Protein AF-A0A939FJ08-F1 (afdb_monomer_lite)

Foldseek 3Di:
DDDPDPVLQVVQQVVLQVVQVVVCVVCVVVVHRWHKDWDRDDPSHTDIDTPDPDDPVRVVVVVVVVVVVVVVVVVVPDPPLLVVLVVQLVVCVVVVNPVSNVVSVVVNVVCCVPPVD

Organism: NCBI:txid2816232

pLDDT: mean 83.0, std 11.61, range [49.53, 94.06]

Radius of gyration: 22.29 Å; chains: 1; bounding box: 40×51×47 Å

Sequence (117 aa):
MPNPQPADADVIRQTAARVAVELHDALRAHGHSVQVVPEPPSYGQPYVTFLSPLREDEARLITAALAAYSGARESGQPCGECRSIKQEWATAQRGGDREGAAALAWSMGLHQRRAHT

Structure (mmCIF, N/CA/C/O backbone):
data_AF-A0A939FJ08-F1
#
_entry.id   AF-A0A939FJ08-F1
#
loop_
_atom_site.group_PDB
_atom_site.id
_atom_site.type_symbol
_atom_site.label_atom_id
_atom_site.label_alt_id
_atom_site.label_comp_id
_atom_site.label_asym_id
_atom_site.label_entity_id
_atom_site.label_seq_id
_atom_site.pdbx_PDB_ins_code
_atom_site.Cartn_x
_atom_site.Cartn_y
_atom_site.Cartn_z
_atom_site.occupancy
_atom_site.B_iso_or_equiv
_atom_site.auth_seq_id
_atom_site.auth_comp_id
_atom_site.auth_asym_id
_atom_site.auth_atom_id
_atom_site.pdbx_PDB_model_num
ATOM 1 N N . MET A 1 1 ? 20.733 21.977 -3.239 1.00 51.78 1 MET A N 1
ATOM 2 C CA . MET A 1 1 ? 19.920 20.752 -3.420 1.00 51.78 1 MET A CA 1
ATOM 3 C C . MET A 1 1 ? 18.700 21.144 -4.237 1.00 51.78 1 MET A C 1
ATOM 5 O O . MET A 1 1 ? 18.146 22.192 -3.919 1.00 51.78 1 MET A O 1
ATOM 9 N N . PRO A 1 2 ? 18.3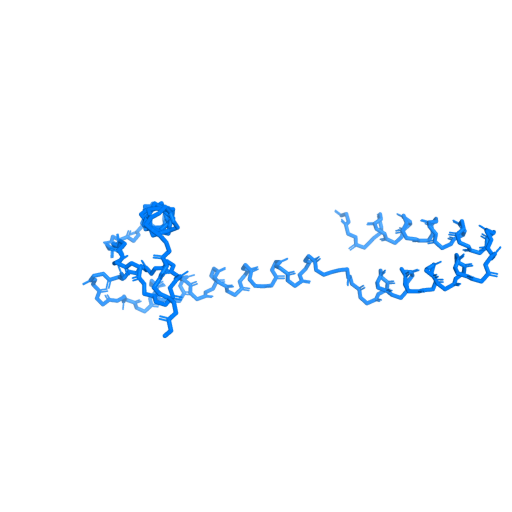50 20.435 -5.323 1.00 50.78 2 PRO A N 1
ATOM 10 C CA . PRO A 1 2 ? 17.346 20.930 -6.256 1.00 50.78 2 PRO A CA 1
ATOM 11 C C . PRO A 1 2 ? 15.963 20.897 -5.600 1.00 50.78 2 PRO A C 1
ATOM 13 O O . PRO A 1 2 ? 15.511 19.863 -5.119 1.00 50.78 2 PRO A O 1
ATOM 16 N N . ASN A 1 3 ? 15.332 22.067 -5.544 1.00 57.16 3 ASN A N 1
ATOM 17 C CA . ASN A 1 3 ? 13.932 2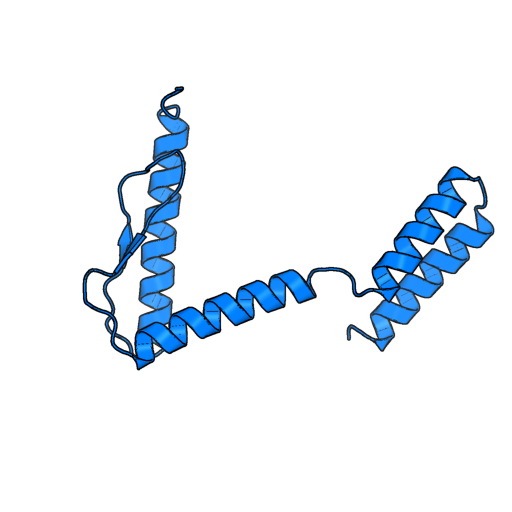2.238 -5.180 1.00 57.16 3 ASN A CA 1
ATOM 18 C C . ASN A 1 3 ? 13.086 21.478 -6.226 1.00 57.16 3 ASN A C 1
ATOM 20 O O . ASN A 1 3 ? 13.403 21.613 -7.414 1.00 57.16 3 ASN A O 1
ATOM 24 N N . PRO A 1 4 ? 12.073 20.672 -5.851 1.00 59.66 4 PRO A N 1
ATOM 25 C CA . PRO A 1 4 ? 11.232 19.988 -6.833 1.00 59.66 4 PRO A CA 1
ATOM 26 C C . PRO A 1 4 ? 10.632 21.004 -7.811 1.00 59.66 4 PRO A C 1
ATOM 28 O O . PRO A 1 4 ? 10.243 22.106 -7.409 1.00 59.66 4 PRO A O 1
ATOM 31 N N . GLN A 1 5 ? 10.587 20.659 -9.101 1.00 63.56 5 GLN A N 1
ATOM 32 C CA . GLN A 1 5 ? 9.978 21.533 -10.099 1.00 63.56 5 GLN A CA 1
ATOM 33 C C . GLN A 1 5 ? 8.493 21.747 -9.749 1.00 63.56 5 GLN A C 1
ATOM 35 O O . GLN A 1 5 ? 7.854 20.849 -9.199 1.00 63.56 5 GLN A O 1
ATOM 40 N N . PRO A 1 6 ? 7.912 22.925 -10.038 1.00 63.25 6 PRO A N 1
ATOM 41 C CA . PRO A 1 6 ? 6.554 23.264 -9.604 1.00 63.25 6 PRO A CA 1
ATOM 42 C C . PRO A 1 6 ? 5.487 22.253 -10.060 1.00 63.25 6 PRO A C 1
ATOM 44 O O . PRO A 1 6 ? 4.575 21.963 -9.290 1.00 63.25 6 PRO A O 1
ATOM 47 N N . ALA A 1 7 ? 5.653 21.649 -11.243 1.00 65.44 7 ALA A N 1
ATOM 48 C CA . ALA A 1 7 ? 4.782 20.581 -11.738 1.00 65.44 7 ALA A CA 1
ATOM 49 C C . ALA A 1 7 ? 4.871 19.293 -10.892 1.00 65.44 7 ALA A C 1
ATOM 51 O O . ALA A 1 7 ? 3.847 18.682 -10.593 1.00 65.44 7 ALA A O 1
ATOM 52 N N . ASP A 1 8 ? 6.067 18.917 -10.434 1.00 76.06 8 ASP A N 1
ATOM 53 C CA . ASP A 1 8 ? 6.257 17.762 -9.547 1.00 76.06 8 ASP A CA 1
ATOM 54 C C . ASP A 1 8 ? 5.643 18.029 -8.172 1.00 76.06 8 ASP A C 1
ATOM 56 O O . ASP A 1 8 ? 5.007 17.158 -7.582 1.00 76.06 8 ASP A O 1
ATOM 60 N N . ALA A 1 9 ? 5.774 19.260 -7.671 1.00 78.94 9 ALA A N 1
ATOM 61 C CA . ALA A 1 9 ? 5.182 19.657 -6.400 1.00 78.94 9 ALA A CA 1
ATOM 62 C C . ALA A 1 9 ? 3.644 19.582 -6.425 1.00 78.94 9 ALA A C 1
ATOM 64 O O . ALA A 1 9 ? 3.046 19.185 -5.425 1.00 78.94 9 ALA A O 1
ATOM 65 N N . ASP A 1 10 ? 3.002 19.916 -7.550 1.00 85.25 10 ASP A N 1
ATOM 66 C CA . ASP A 1 10 ? 1.552 19.757 -7.725 1.00 85.25 10 ASP A CA 1
ATOM 67 C C . ASP A 1 10 ? 1.121 18.291 -7.743 1.00 85.25 10 ASP A C 1
ATOM 69 O O . ASP A 1 10 ? 0.164 17.924 -7.058 1.00 85.25 10 ASP A O 1
ATOM 73 N N . VAL A 1 11 ? 1.851 17.432 -8.457 1.00 87.75 11 VAL A N 1
ATOM 74 C CA . VAL A 1 11 ? 1.577 15.986 -8.481 1.00 87.75 11 VAL A CA 1
ATOM 75 C C . VAL A 1 11 ? 1.749 15.372 -7.090 1.00 87.75 11 VAL A C 1
ATOM 77 O O . VAL A 1 11 ? 0.914 14.575 -6.650 1.00 87.75 11 VAL A O 1
ATOM 80 N N . ILE A 1 12 ? 2.791 15.769 -6.356 1.00 84.69 12 ILE A N 1
ATOM 81 C CA . ILE A 1 12 ? 3.031 15.293 -4.989 1.00 84.69 12 ILE A CA 1
ATOM 82 C C . ILE A 1 12 ? 1.915 15.768 -4.048 1.00 84.69 12 ILE A C 1
ATOM 84 O O . ILE A 1 12 ? 1.405 14.967 -3.263 1.00 84.69 12 ILE A O 1
ATOM 88 N N . ARG A 1 13 ? 1.464 17.027 -4.165 1.00 87.81 13 ARG A N 1
ATOM 89 C CA . ARG A 1 13 ? 0.311 17.551 -3.405 1.00 87.81 13 ARG A CA 1
ATOM 90 C C . ARG A 1 13 ? -0.967 16.764 -3.682 1.00 87.81 13 ARG A C 1
ATOM 92 O O . ARG A 1 13 ? -1.656 16.372 -2.744 1.00 87.81 13 ARG A O 1
ATOM 99 N N . GLN A 1 14 ? -1.276 16.513 -4.954 1.00 89.56 14 GLN A N 1
ATOM 100 C CA . GLN A 1 14 ? -2.454 15.733 -5.344 1.00 89.56 14 GLN A CA 1
ATOM 101 C C . GLN A 1 14 ? -2.377 14.299 -4.818 1.00 89.56 14 GLN A C 1
ATOM 103 O O . GLN A 1 14 ? -3.373 13.759 -4.341 1.00 89.56 14 GLN A O 1
ATOM 108 N N . THR A 1 15 ? -1.184 13.703 -4.849 1.00 89.44 15 THR A N 1
ATOM 109 C CA . THR A 1 15 ? -0.947 12.366 -4.299 1.00 89.44 15 THR A CA 1
ATOM 110 C C . THR A 1 15 ? -1.209 12.339 -2.796 1.00 89.44 15 THR A C 1
ATOM 112 O O . THR A 1 15 ? -1.959 11.480 -2.339 1.00 89.44 15 THR A O 1
ATOM 115 N N . ALA A 1 16 ? -0.665 13.295 -2.035 1.00 88.44 16 ALA A N 1
ATOM 116 C CA . ALA A 1 16 ? -0.915 13.404 -0.599 1.00 88.44 16 ALA A CA 1
ATOM 117 C C . ALA A 1 16 ? -2.410 13.589 -0.289 1.00 88.44 16 ALA A C 1
ATOM 119 O O . ALA A 1 16 ? -2.948 12.902 0.576 1.00 88.44 16 ALA A O 1
ATOM 120 N N . ALA A 1 17 ? -3.099 14.470 -1.027 1.00 91.31 17 ALA A N 1
ATOM 121 C CA . ALA A 1 17 ? -4.530 14.721 -0.847 1.00 91.31 17 ALA A CA 1
ATOM 122 C C . ALA A 1 17 ? -5.373 13.466 -1.097 1.00 91.31 17 ALA A C 1
ATOM 124 O O . ALA A 1 17 ? -6.244 13.139 -0.293 1.00 91.31 17 ALA A O 1
ATOM 125 N N . ARG A 1 18 ? -5.077 12.731 -2.174 1.00 92.31 18 ARG A N 1
ATOM 126 C CA . ARG A 1 18 ? -5.757 11.470 -2.477 1.00 92.31 18 ARG A CA 1
ATOM 127 C C . ARG A 1 18 ? -5.530 10.434 -1.377 1.00 92.31 18 ARG A C 1
ATOM 129 O O . ARG A 1 18 ? -6.498 9.864 -0.890 1.00 92.31 18 ARG A O 1
ATOM 136 N N . VAL A 1 19 ? -4.279 10.234 -0.957 1.00 91.19 19 VAL A N 1
ATOM 137 C CA . VAL A 1 19 ? -3.938 9.267 0.101 1.00 91.19 19 VAL A CA 1
ATOM 138 C C . VAL A 1 19 ? -4.638 9.616 1.415 1.00 91.19 19 VAL A C 1
ATOM 140 O O . VAL A 1 19 ? -5.137 8.722 2.091 1.00 91.19 19 VAL A O 1
ATOM 143 N N . ALA A 1 20 ? -4.721 10.901 1.770 1.00 91.50 20 ALA A N 1
ATOM 144 C CA . ALA A 1 20 ? -5.420 11.330 2.978 1.00 91.50 20 ALA A CA 1
ATOM 145 C C . ALA A 1 20 ? -6.915 10.969 2.944 1.00 91.50 20 ALA A C 1
ATOM 147 O O . ALA A 1 20 ? -7.434 10.446 3.929 1.00 91.50 20 ALA A O 1
ATOM 148 N N . VAL A 1 21 ? -7.587 11.195 1.808 1.00 91.69 21 VAL A N 1
ATOM 149 C CA . VAL A 1 21 ? -9.002 10.833 1.620 1.00 91.69 21 VAL A CA 1
ATOM 150 C C . VAL A 1 21 ? -9.193 9.319 1.678 1.00 91.69 21 VAL A C 1
ATOM 152 O O . VAL A 1 21 ? -10.006 8.840 2.462 1.00 91.69 21 VAL A O 1
ATOM 155 N N . GLU A 1 22 ? -8.405 8.560 0.914 1.00 91.00 22 GLU A N 1
ATOM 156 C CA . GLU A 1 22 ? -8.503 7.095 0.873 1.00 91.00 22 GLU A CA 1
ATOM 157 C C . GLU A 1 22 ? -8.285 6.471 2.258 1.00 91.00 22 GLU A C 1
ATOM 159 O O . GLU A 1 22 ? -9.019 5.570 2.666 1.00 91.00 22 GLU A O 1
ATOM 164 N N . LEU A 1 23 ? -7.300 6.970 3.011 1.00 90.12 23 LEU A N 1
ATOM 165 C CA . LEU A 1 23 ? -7.004 6.473 4.349 1.00 90.12 23 LEU A CA 1
ATOM 166 C C . LEU A 1 23 ? -8.098 6.846 5.356 1.00 90.12 23 LEU A C 1
ATOM 168 O O . LEU A 1 23 ? -8.462 6.019 6.192 1.00 90.12 23 LEU A O 1
ATOM 172 N N . HIS A 1 24 ? -8.644 8.062 5.264 1.00 90.25 24 HIS A N 1
ATOM 173 C CA . HIS A 1 24 ? -9.787 8.476 6.076 1.00 90.25 24 HIS A CA 1
ATOM 174 C C . HIS A 1 24 ? -11.011 7.587 5.816 1.00 90.25 24 HIS A C 1
ATOM 176 O O . HIS A 1 24 ? -11.612 7.081 6.766 1.00 90.25 24 HIS A O 1
ATOM 182 N N . ASP A 1 25 ? -11.346 7.346 4.548 1.00 89.81 25 ASP A N 1
ATOM 183 C CA . ASP A 1 25 ? -12.496 6.528 4.157 1.00 89.81 25 ASP A CA 1
ATOM 184 C C . ASP A 1 25 ? -12.330 5.066 4.588 1.00 89.81 25 ASP A C 1
ATOM 186 O O . ASP A 1 25 ? -13.275 4.464 5.104 1.00 89.81 25 ASP A O 1
ATOM 190 N N . ALA A 1 26 ? -11.123 4.505 4.456 1.00 87.81 26 ALA A N 1
ATOM 191 C CA . ALA A 1 26 ? -10.820 3.157 4.926 1.00 87.81 26 ALA A CA 1
ATOM 192 C C . ALA A 1 26 ? -11.002 3.035 6.446 1.00 87.81 26 ALA A C 1
ATOM 194 O O . ALA A 1 26 ? -11.696 2.136 6.923 1.00 87.81 26 ALA A O 1
ATOM 195 N N . LEU A 1 27 ? -10.443 3.968 7.222 1.00 88.94 27 LEU A N 1
ATOM 196 C CA . LEU A 1 27 ? -10.593 3.979 8.681 1.00 88.94 27 LEU A CA 1
ATOM 197 C C . LEU A 1 27 ? -12.061 4.133 9.094 1.00 88.94 27 LEU A C 1
ATOM 199 O O . LEU A 1 27 ? -12.531 3.420 9.985 1.00 88.94 27 LEU A O 1
ATOM 203 N N . ARG A 1 28 ? -12.814 4.983 8.389 1.00 89.81 28 ARG A N 1
ATOM 204 C CA . ARG A 1 28 ? -14.253 5.162 8.597 1.00 89.81 28 ARG A CA 1
ATOM 205 C C . ARG A 1 28 ? -15.052 3.896 8.302 1.00 89.81 28 ARG A C 1
ATOM 207 O O . ARG A 1 28 ? -15.965 3.578 9.064 1.00 89.81 28 ARG A O 1
ATOM 214 N N . ALA A 1 29 ? -14.716 3.162 7.243 1.00 88.31 29 ALA A N 1
ATOM 215 C CA . ALA A 1 29 ? -15.351 1.882 6.920 1.00 88.31 29 ALA A CA 1
ATOM 216 C C . ALA A 1 29 ? -15.139 0.829 8.024 1.00 88.31 29 ALA A C 1
ATOM 218 O O . ALA A 1 29 ? -15.991 -0.034 8.226 1.00 88.31 29 ALA A O 1
ATOM 219 N N . HIS A 1 30 ? -14.047 0.949 8.784 1.00 84.75 30 HIS A N 1
ATOM 220 C CA . HIS A 1 30 ? -13.758 0.138 9.967 1.00 84.75 30 HIS A CA 1
ATOM 221 C C . HIS A 1 30 ? -14.307 0.728 11.282 1.00 84.75 30 HIS A C 1
ATOM 223 O O . HIS A 1 30 ? -14.035 0.194 12.352 1.00 84.75 30 HIS A O 1
ATOM 229 N N . GLY A 1 31 ? -15.118 1.791 11.220 1.00 89.00 31 GLY A N 1
ATOM 230 C CA . GLY A 1 31 ? -15.777 2.391 12.385 1.00 89.00 31 GLY A CA 1
ATOM 231 C C . GLY A 1 31 ? -14.935 3.416 13.148 1.00 89.00 31 GLY A C 1
ATOM 232 O O . GLY A 1 31 ? -15.354 3.867 14.214 1.00 89.00 31 GLY A O 1
ATOM 233 N N . HIS A 1 32 ? -13.781 3.818 12.613 1.00 88.12 32 HIS A N 1
ATOM 234 C CA . HIS A 1 32 ? -12.895 4.791 13.245 1.00 88.12 32 HIS A CA 1
ATOM 235 C C . HIS A 1 32 ? -13.130 6.204 12.700 1.00 88.12 32 HIS A C 1
ATOM 237 O O . HIS A 1 32 ? -13.312 6.412 11.503 1.00 88.12 32 HIS A O 1
ATOM 243 N N . SER A 1 33 ? -13.096 7.210 13.576 1.00 87.00 33 SER A N 1
ATOM 244 C CA . SER A 1 33 ? -13.328 8.619 13.218 1.00 87.00 33 SER A CA 1
ATOM 245 C C . SER A 1 33 ? -12.028 9.423 13.113 1.00 87.00 33 SER A C 1
ATOM 247 O O . SER A 1 33 ? -11.982 10.596 13.489 1.00 87.00 33 SER A O 1
ATOM 249 N N . VAL A 1 34 ? -10.953 8.785 12.652 1.00 87.69 34 VAL A N 1
ATOM 250 C CA . VAL A 1 34 ? -9.619 9.387 12.572 1.00 87.69 34 VAL A CA 1
ATOM 251 C C . VAL A 1 34 ? -9.575 10.420 11.447 1.00 87.69 34 VAL A C 1
ATOM 253 O O . VAL A 1 34 ? -9.897 10.123 10.296 1.00 87.69 34 VAL A O 1
ATOM 256 N N . GLN A 1 35 ? -9.146 11.641 11.763 1.00 90.00 35 GLN A N 1
ATOM 257 C CA . GLN A 1 35 ? -8.908 12.675 10.758 1.00 90.00 35 GLN A CA 1
ATOM 258 C C . GLN A 1 35 ? -7.509 12.531 10.166 1.00 90.00 35 GLN A C 1
ATOM 260 O O . GLN A 1 35 ? -6.519 12.573 10.899 1.00 90.00 35 GLN A O 1
ATOM 265 N N . VAL A 1 36 ? -7.445 12.404 8.841 1.00 92.12 36 VAL A N 1
ATOM 266 C CA . VAL A 1 36 ? -6.204 12.346 8.067 1.00 92.12 36 VAL A CA 1
ATOM 267 C C . VAL A 1 36 ? -6.156 13.566 7.161 1.00 92.12 36 VAL A C 1
ATOM 269 O O . VAL A 1 36 ? -7.114 13.827 6.432 1.00 92.12 36 VAL A O 1
ATOM 272 N N . VAL A 1 37 ? -5.058 14.316 7.198 1.00 93.88 37 VAL A N 1
ATOM 273 C CA . VAL A 1 37 ? -4.861 15.488 6.339 1.00 93.88 37 VAL A CA 1
ATOM 274 C C . VAL A 1 37 ? -3.590 15.360 5.510 1.00 93.88 37 VAL A C 1
ATOM 276 O O . VAL A 1 37 ? -2.600 14.810 5.997 1.00 93.88 37 VAL A O 1
ATOM 279 N N . PRO A 1 38 ? -3.591 15.860 4.266 1.00 93.44 38 PRO A N 1
ATOM 280 C CA . PRO A 1 38 ? -2.371 1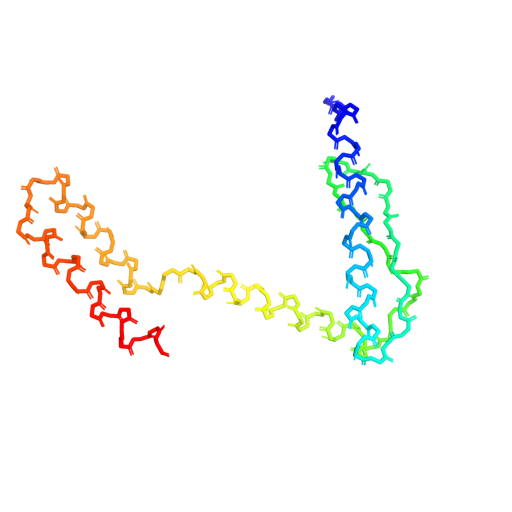5.961 3.487 1.00 93.44 38 PRO A CA 1
ATOM 281 C C . PRO A 1 38 ? -1.471 17.059 4.047 1.00 93.44 38 PRO A C 1
ATOM 283 O O . PRO A 1 38 ? -1.940 18.133 4.424 1.00 93.44 38 PRO A O 1
ATOM 286 N N . GLU A 1 39 ? -0.169 16.808 4.039 1.00 91.00 39 GLU A N 1
ATOM 287 C CA . GLU A 1 39 ? 0.833 17.812 4.372 1.00 91.00 39 GLU A CA 1
ATOM 288 C C . GLU A 1 39 ? 1.480 18.405 3.113 1.00 91.00 39 GLU A C 1
ATOM 290 O O . GLU A 1 39 ? 1.454 17.792 2.036 1.00 91.00 39 GLU A O 1
ATOM 295 N N . PRO A 1 40 ? 2.083 19.605 3.221 1.00 86.50 40 PRO A N 1
ATOM 296 C CA . PRO A 1 40 ? 2.923 20.139 2.163 1.00 86.50 40 PRO A CA 1
ATOM 297 C C . PRO A 1 40 ? 4.017 19.135 1.760 1.00 86.50 40 PRO A C 1
ATOM 299 O O . PRO A 1 40 ? 4.589 18.477 2.631 1.00 86.50 40 PRO A O 1
ATOM 302 N N . PRO A 1 41 ? 4.357 19.034 0.460 1.00 84.31 41 PRO A N 1
ATOM 303 C CA . PRO A 1 41 ? 5.452 18.191 0.007 1.00 84.31 41 PRO A CA 1
ATOM 304 C C . PRO A 1 41 ? 6.732 18.525 0.767 1.00 84.31 41 PRO A C 1
ATOM 306 O O . PRO A 1 41 ? 7.159 19.680 0.798 1.00 84.31 41 PRO A O 1
ATOM 309 N N . SER A 1 42 ? 7.369 17.505 1.323 1.00 81.56 42 SER A N 1
ATOM 310 C CA . SER A 1 42 ? 8.677 17.624 1.958 1.00 81.56 42 SER A CA 1
ATOM 311 C C . SER A 1 42 ? 9.628 16.662 1.258 1.00 81.56 42 SER A C 1
ATOM 313 O O . SER A 1 42 ? 9.216 15.594 0.826 1.00 81.56 42 SER A O 1
ATOM 315 N N . TYR A 1 43 ? 10.879 17.053 1.020 1.00 81.88 43 TYR A N 1
ATOM 316 C CA . TYR A 1 43 ? 11.883 16.190 0.368 1.00 81.88 43 TYR A CA 1
ATOM 317 C C . TYR A 1 43 ? 11.427 15.470 -0.929 1.00 81.88 43 TYR A C 1
ATOM 319 O O . TYR A 1 43 ? 11.901 14.379 -1.235 1.00 81.88 43 TYR A O 1
ATOM 327 N N . GLY A 1 44 ? 10.504 16.064 -1.699 1.00 81.12 44 GLY A N 1
ATOM 328 C CA . GLY A 1 44 ? 9.964 15.457 -2.924 1.00 81.12 44 GLY A CA 1
ATOM 329 C C . GLY A 1 44 ? 9.033 14.255 -2.697 1.00 81.12 44 GLY A C 1
ATOM 330 O O . GLY A 1 44 ? 8.837 13.463 -3.613 1.00 81.12 44 GLY A O 1
ATOM 331 N N . GLN A 1 45 ? 8.477 14.098 -1.496 1.00 81.31 45 GLN A N 1
ATOM 332 C CA . GLN A 1 45 ? 7.611 12.984 -1.111 1.00 81.31 45 GLN A CA 1
ATOM 333 C C . GLN A 1 45 ? 6.250 13.493 -0.598 1.00 81.31 45 GLN A C 1
ATOM 335 O O . GLN A 1 45 ? 6.172 14.605 -0.059 1.00 81.31 45 GLN A O 1
ATOM 340 N N . PRO A 1 46 ? 5.170 12.706 -0.769 1.00 87.38 46 PRO A N 1
ATOM 341 C CA . PRO A 1 46 ? 3.874 13.002 -0.175 1.00 87.38 46 PRO A CA 1
ATOM 342 C C . PRO A 1 46 ? 3.867 12.621 1.310 1.00 87.38 46 PRO A C 1
ATOM 344 O O . PRO A 1 46 ? 4.332 11.545 1.684 1.00 87.38 46 PRO A O 1
ATOM 347 N N . TYR A 1 47 ? 3.286 13.481 2.140 1.00 88.88 47 TYR A N 1
ATOM 348 C CA . TYR A 1 47 ? 3.101 13.239 3.568 1.00 88.88 47 TYR A CA 1
ATOM 349 C C . TYR A 1 47 ? 1.631 13.403 3.939 1.00 88.88 47 TYR A C 1
ATOM 351 O O . TYR A 1 47 ? 0.910 14.209 3.345 1.00 88.88 47 TYR A O 1
ATOM 359 N N . VAL A 1 48 ? 1.191 12.622 4.921 1.00 92.06 48 VAL A N 1
ATOM 360 C CA . VAL A 1 48 ? -0.134 12.724 5.530 1.00 92.06 48 VAL A CA 1
ATOM 361 C C . VAL A 1 48 ? 0.012 12.650 7.043 1.00 92.06 48 VAL A C 1
ATOM 363 O O . VAL A 1 48 ? 0.883 11.935 7.542 1.00 92.06 48 VAL A O 1
ATOM 366 N N . THR A 1 49 ? -0.859 13.354 7.758 1.00 92.69 49 THR A N 1
ATOM 367 C CA . THR A 1 49 ? -0.846 13.417 9.221 1.00 92.69 49 THR A CA 1
ATOM 368 C C . THR A 1 49 ? -2.197 13.049 9.799 1.00 92.69 49 THR A C 1
ATOM 370 O O . THR A 1 49 ? -3.245 13.473 9.310 1.00 92.69 49 THR A O 1
ATOM 373 N N . PHE A 1 50 ? -2.158 12.271 10.877 1.00 92.12 50 PHE A N 1
ATOM 374 C CA . PHE A 1 50 ? -3.310 11.983 11.718 1.00 92.12 50 PHE A CA 1
ATOM 375 C C . PHE A 1 50 ? -3.465 13.114 12.743 1.00 92.12 50 PHE A C 1
ATOM 377 O O . PHE A 1 50 ? -2.596 13.303 13.591 1.00 92.12 50 PHE A O 1
ATOM 384 N N . LEU A 1 51 ? -4.546 13.896 12.660 1.00 85.94 51 LEU A N 1
ATOM 385 C CA . LEU A 1 51 ? -4.717 15.105 13.488 1.00 85.94 51 LEU A CA 1
ATOM 386 C C . LEU A 1 51 ? -5.059 14.817 14.953 1.00 85.94 51 LEU A C 1
ATOM 388 O O . LEU A 1 51 ? -4.929 15.693 15.805 1.00 85.94 51 LEU A O 1
ATOM 392 N N . SER A 1 52 ? -5.541 13.614 15.251 1.00 82.44 52 SER A N 1
ATOM 393 C CA . SER A 1 52 ? -5.845 13.178 16.613 1.00 82.44 52 SER A CA 1
ATOM 394 C C . SER A 1 52 ? -4.875 12.080 17.036 1.00 82.44 52 SER A C 1
ATOM 396 O O . SER A 1 52 ? -4.492 11.270 16.187 1.00 82.44 52 SER A O 1
ATOM 398 N N . PRO A 1 53 ? -4.500 12.014 18.328 1.00 81.94 53 PRO A N 1
ATOM 399 C CA . PRO A 1 53 ? -3.791 10.860 18.854 1.00 81.94 53 PRO A CA 1
ATOM 400 C C . PRO A 1 53 ? -4.572 9.595 18.508 1.00 81.94 53 PRO A C 1
ATOM 402 O O . PRO A 1 53 ? -5.761 9.499 18.820 1.00 81.94 53 PRO A O 1
ATOM 405 N N . LEU A 1 54 ? -3.904 8.654 17.846 1.00 86.44 54 LEU A N 1
ATOM 406 C CA . LEU A 1 54 ? -4.501 7.367 17.529 1.00 86.44 54 LEU A CA 1
ATOM 407 C C . LEU A 1 54 ? -4.756 6.608 18.827 1.00 86.44 54 LEU A C 1
ATOM 409 O O . LEU A 1 54 ? -3.889 6.535 19.705 1.00 86.44 54 LEU A O 1
ATOM 413 N N . ARG A 1 55 ? -5.937 6.011 18.931 1.00 91.06 55 ARG A N 1
AT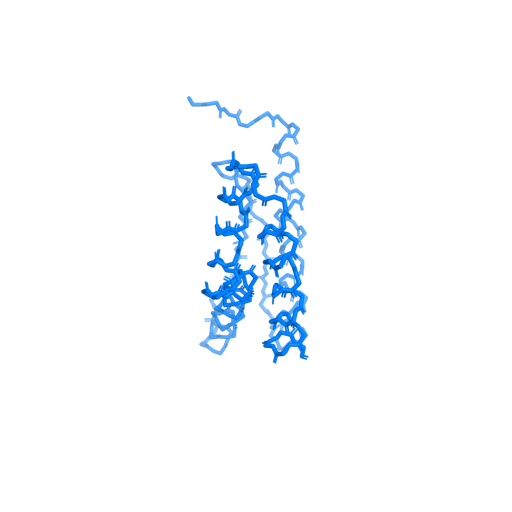OM 414 C CA . ARG A 1 55 ? -6.210 5.005 19.952 1.00 91.06 55 ARG A CA 1
ATOM 415 C C . ARG A 1 55 ? -5.416 3.738 19.645 1.00 91.06 55 ARG A C 1
ATOM 417 O O . ARG A 1 55 ? -4.941 3.523 18.529 1.00 91.06 55 ARG A O 1
ATOM 424 N N . GLU A 1 56 ? -5.251 2.889 20.652 1.00 88.31 56 GLU A N 1
ATOM 425 C CA . GLU A 1 56 ? -4.452 1.670 20.513 1.00 88.31 56 GLU A CA 1
ATOM 426 C C . GLU A 1 56 ? -5.000 0.731 19.424 1.00 88.31 56 GLU A C 1
ATOM 428 O O . GLU A 1 56 ? -4.233 0.178 18.636 1.00 88.31 56 GLU A O 1
ATOM 433 N N . ASP A 1 57 ? -6.319 0.574 19.352 1.00 88.00 57 ASP A N 1
ATOM 434 C CA . ASP A 1 57 ? -7.011 -0.222 18.339 1.00 88.00 57 ASP A CA 1
ATOM 435 C C . ASP A 1 57 ? -6.810 0.342 16.925 1.00 88.00 57 ASP A C 1
ATOM 437 O O . ASP A 1 57 ? -6.463 -0.407 16.010 1.00 88.00 57 ASP A O 1
ATOM 441 N N . GLU A 1 58 ? -6.921 1.663 16.763 1.00 89.50 58 GLU A N 1
ATOM 442 C CA . GLU A 1 58 ? -6.676 2.369 15.497 1.00 89.50 58 GLU A CA 1
ATOM 443 C C . GLU A 1 58 ? -5.229 2.174 15.015 1.00 89.50 58 GLU A C 1
ATOM 445 O O . GLU A 1 58 ? -4.982 1.812 13.861 1.00 89.50 58 GLU A O 1
ATOM 450 N N . ALA A 1 59 ? -4.255 2.353 15.913 1.00 89.88 59 ALA A N 1
ATOM 451 C CA . ALA A 1 59 ? -2.839 2.169 15.603 1.00 89.88 59 ALA A CA 1
ATOM 452 C C . ALA A 1 59 ? -2.507 0.711 15.241 1.00 89.88 59 ALA A C 1
ATOM 454 O O . ALA A 1 59 ? -1.748 0.457 14.297 1.00 89.88 59 ALA A O 1
ATOM 455 N N . ARG A 1 60 ? -3.092 -0.260 15.958 1.00 88.00 60 ARG A N 1
ATOM 456 C CA . ARG A 1 60 ? -2.936 -1.693 15.659 1.00 88.00 60 ARG A CA 1
ATOM 457 C C . ARG A 1 60 ? -3.522 -2.047 14.296 1.00 88.00 60 ARG A C 1
ATOM 459 O O . ARG A 1 60 ? -2.864 -2.767 13.548 1.00 88.00 60 ARG A O 1
ATOM 466 N N . LEU A 1 61 ? -4.700 -1.522 13.954 1.00 87.50 61 LEU A N 1
ATOM 467 C CA . LEU A 1 61 ? -5.329 -1.747 12.651 1.00 87.50 61 LEU A CA 1
ATOM 468 C C . LEU A 1 61 ? -4.438 -1.242 11.509 1.00 87.50 61 LEU A C 1
ATOM 470 O O . LEU A 1 61 ? -4.152 -1.993 10.578 1.00 87.50 61 LEU A O 1
ATOM 474 N N . ILE A 1 62 ? -3.952 -0.001 11.608 1.00 87.69 62 ILE A N 1
ATOM 475 C CA . ILE A 1 62 ? -3.066 0.598 10.597 1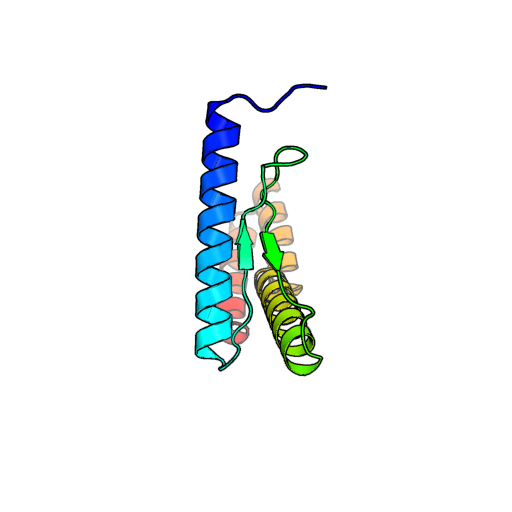.00 87.69 62 ILE A CA 1
ATOM 476 C C . ILE A 1 62 ? -1.780 -0.225 10.458 1.00 87.69 62 ILE A C 1
ATOM 478 O O . ILE A 1 62 ? -1.368 -0.559 9.347 1.00 87.69 62 ILE A O 1
ATOM 482 N N . THR A 1 63 ? -1.169 -0.610 11.581 1.00 86.69 63 THR A N 1
ATOM 483 C CA . THR A 1 63 ? 0.060 -1.418 11.584 1.00 86.69 63 THR A CA 1
ATOM 484 C C . THR A 1 63 ? -0.163 -2.781 10.927 1.00 86.69 63 THR A C 1
ATOM 486 O O . THR A 1 63 ? 0.641 -3.204 10.098 1.00 86.69 63 THR A O 1
ATOM 489 N N . ALA A 1 64 ? -1.269 -3.456 11.250 1.00 84.44 64 ALA A N 1
ATOM 490 C CA . ALA A 1 64 ? -1.622 -4.742 10.658 1.00 84.44 64 ALA A CA 1
ATOM 491 C C . ALA A 1 64 ? -1.892 -4.626 9.151 1.00 84.44 64 ALA A C 1
ATOM 493 O O . ALA A 1 64 ? -1.422 -5.465 8.385 1.00 84.44 64 ALA A O 1
ATOM 494 N N . ALA A 1 65 ? -2.583 -3.570 8.711 1.00 82.81 65 ALA A N 1
ATOM 495 C CA . ALA A 1 65 ? -2.835 -3.313 7.295 1.00 82.81 65 ALA A CA 1
ATOM 496 C C . ALA A 1 65 ? -1.529 -3.075 6.516 1.00 82.81 65 ALA A C 1
ATOM 498 O O . ALA A 1 65 ? -1.331 -3.651 5.446 1.00 82.81 65 ALA A O 1
ATOM 499 N N . LEU A 1 66 ? -0.599 -2.292 7.073 1.00 84.62 66 LEU A N 1
ATOM 500 C CA . LEU A 1 66 ? 0.720 -2.058 6.474 1.00 84.62 66 LEU A CA 1
ATOM 501 C C . LEU A 1 66 ? 1.581 -3.328 6.443 1.00 84.62 66 LEU A C 1
ATOM 503 O O . LEU A 1 66 ? 2.270 -3.579 5.451 1.00 84.62 66 LEU A O 1
ATOM 507 N N . ALA A 1 67 ? 1.526 -4.147 7.496 1.00 75.38 67 ALA A N 1
ATOM 508 C CA . ALA A 1 67 ? 2.205 -5.439 7.538 1.00 75.38 67 ALA A CA 1
ATOM 509 C C . ALA A 1 67 ? 1.627 -6.409 6.499 1.00 75.38 67 ALA A C 1
ATOM 511 O O . ALA A 1 67 ? 2.387 -7.040 5.770 1.00 75.38 67 ALA A O 1
ATOM 512 N N . ALA A 1 68 ? 0.300 -6.477 6.366 1.00 74.31 68 ALA A N 1
ATOM 513 C CA . ALA A 1 68 ? -0.369 -7.296 5.360 1.00 74.31 68 ALA A CA 1
ATOM 514 C C . ALA A 1 68 ? -0.056 -6.820 3.937 1.00 74.31 68 ALA A C 1
ATOM 516 O O . ALA A 1 68 ? 0.201 -7.642 3.066 1.00 74.31 68 ALA A O 1
ATOM 517 N N . TYR A 1 69 ? -0.002 -5.507 3.697 1.00 71.50 69 TYR A N 1
ATOM 518 C CA . TYR A 1 69 ? 0.412 -4.954 2.407 1.00 71.50 69 TYR A CA 1
ATOM 519 C C . TYR A 1 69 ? 1.884 -5.256 2.091 1.00 71.50 69 TYR A C 1
ATOM 521 O O . TYR A 1 69 ? 2.221 -5.614 0.962 1.00 71.50 69 TYR A O 1
ATOM 529 N N . SER A 1 70 ? 2.764 -5.161 3.089 1.00 67.94 70 SER A N 1
ATOM 530 C CA . SER A 1 70 ? 4.182 -5.512 2.938 1.00 67.94 70 SER A CA 1
ATOM 531 C C . SER A 1 70 ? 4.348 -7.007 2.664 1.00 67.94 70 SER A C 1
ATOM 533 O O . SER A 1 70 ? 5.025 -7.375 1.708 1.00 67.94 70 SER A O 1
ATOM 535 N N . GLY A 1 71 ? 3.632 -7.853 3.406 1.00 58.59 71 GLY A N 1
ATOM 536 C CA . GLY A 1 71 ? 3.554 -9.294 3.179 1.00 58.59 71 GLY A CA 1
ATOM 537 C C . GLY A 1 71 ? 2.933 -9.648 1.827 1.00 58.59 71 GLY A C 1
ATOM 538 O O . GLY A 1 71 ? 3.386 -10.581 1.177 1.00 58.59 71 GLY A O 1
ATOM 539 N N . ALA A 1 72 ? 1.966 -8.869 1.333 1.00 56.88 72 ALA A N 1
ATOM 540 C CA . ALA A 1 72 ? 1.407 -9.021 -0.007 1.00 56.88 72 ALA A CA 1
ATOM 541 C C . ALA A 1 72 ? 2.422 -8.622 -1.095 1.00 56.88 72 ALA A C 1
ATOM 543 O O . ALA A 1 72 ? 2.555 -9.321 -2.099 1.00 56.88 72 ALA A O 1
ATOM 544 N N . ARG A 1 73 ? 3.212 -7.559 -0.886 1.00 49.53 73 ARG A N 1
ATOM 545 C CA . ARG A 1 73 ? 4.358 -7.209 -1.751 1.00 49.53 73 ARG A CA 1
ATOM 546 C C . ARG A 1 73 ? 5.441 -8.284 -1.742 1.00 49.53 73 ARG A C 1
ATOM 548 O O . ARG A 1 73 ? 6.019 -8.559 -2.791 1.00 49.53 73 ARG A O 1
ATOM 555 N N . GLU A 1 74 ? 5.699 -8.894 -0.591 1.00 50.31 74 GLU A N 1
ATOM 556 C CA . GLU A 1 74 ? 6.601 -10.040 -0.461 1.00 50.31 74 GLU A CA 1
ATOM 557 C C . GLU A 1 74 ? 6.018 -11.297 -1.116 1.00 50.31 74 GLU A C 1
ATOM 559 O O . GLU A 1 74 ? 6.751 -12.015 -1.786 1.00 50.31 74 GLU A O 1
ATOM 564 N N . SER A 1 75 ? 4.702 -11.513 -1.050 1.00 52.62 75 SER A N 1
ATOM 565 C CA . SER A 1 75 ? 4.007 -12.574 -1.797 1.00 52.62 75 SER A CA 1
ATOM 566 C C . SER A 1 75 ? 3.969 -12.310 -3.309 1.00 52.62 75 SER A C 1
ATOM 568 O O . SER A 1 75 ? 3.851 -13.235 -4.106 1.00 52.62 75 SER A O 1
ATOM 570 N N . GLY A 1 76 ? 4.145 -11.047 -3.714 1.00 51.44 76 GLY A N 1
ATOM 571 C CA . GLY A 1 76 ? 4.422 -10.634 -5.087 1.00 51.44 76 GLY A CA 1
ATOM 572 C C . GLY A 1 76 ? 5.868 -10.894 -5.524 1.00 51.44 76 GLY A C 1
ATOM 573 O O . GLY A 1 76 ? 6.174 -10.762 -6.714 1.00 51.44 76 GLY A O 1
ATOM 574 N N . GLN A 1 77 ? 6.772 -11.290 -4.613 1.00 59.06 77 GLN A N 1
ATOM 575 C CA . GLN A 1 77 ? 8.023 -11.909 -5.032 1.00 59.06 77 GLN A CA 1
ATOM 576 C C . GLN A 1 77 ? 7.738 -13.335 -5.502 1.00 59.06 77 GLN A C 1
ATOM 578 O O . GLN A 1 77 ? 7.071 -14.095 -4.800 1.00 59.06 77 GLN A O 1
ATOM 583 N N . PRO A 1 78 ? 8.295 -13.748 -6.655 1.00 65.25 78 PRO A N 1
ATOM 584 C CA . PRO A 1 78 ? 8.270 -15.153 -7.009 1.00 65.25 78 PRO A CA 1
ATOM 585 C C . PRO A 1 78 ? 8.880 -15.945 -5.848 1.00 65.25 78 PRO A C 1
ATOM 587 O O . PRO A 1 78 ? 9.963 -15.594 -5.363 1.00 65.25 78 PRO A O 1
ATOM 590 N N . CYS A 1 79 ? 8.187 -16.995 -5.398 1.00 82.19 79 CYS A N 1
ATOM 591 C CA . CYS A 1 79 ? 8.715 -17.899 -4.378 1.00 82.19 79 CYS A CA 1
ATOM 592 C C . CYS A 1 79 ? 10.121 -18.402 -4.772 1.00 82.19 79 CYS A C 1
ATOM 594 O O . CYS A 1 79 ? 10.542 -18.288 -5.929 1.00 82.19 79 CYS A O 1
ATOM 596 N N . GLY A 1 80 ? 10.872 -18.954 -3.812 1.00 79.62 80 GLY A N 1
ATOM 597 C CA . GLY A 1 80 ? 12.249 -19.418 -4.045 1.00 79.62 80 GLY A CA 1
ATOM 598 C C . GLY A 1 80 ? 12.395 -20.299 -5.294 1.00 79.62 80 GLY A C 1
ATOM 599 O O . GLY A 1 80 ? 13.303 -20.089 -6.093 1.00 79.62 80 GLY A O 1
ATOM 600 N N . GLU A 1 81 ? 11.431 -21.188 -5.522 1.00 80.56 81 GLU A N 1
ATOM 601 C CA . GLU A 1 81 ? 11.410 -22.107 -6.662 1.00 80.56 81 GLU A CA 1
ATOM 602 C C . GLU A 1 81 ? 11.130 -21.391 -7.997 1.00 80.56 81 GLU A C 1
ATOM 604 O O . GLU A 1 81 ? 11.880 -21.559 -8.958 1.00 80.56 81 GLU A O 1
ATOM 609 N N . CYS A 1 82 ? 10.149 -20.477 -8.046 1.00 85.62 82 CYS A N 1
ATOM 610 C CA . CYS A 1 82 ? 9.931 -19.596 -9.202 1.00 85.62 82 CYS A CA 1
ATOM 611 C C . CYS A 1 82 ? 11.175 -18.751 -9.532 1.00 85.62 82 CYS A C 1
ATOM 6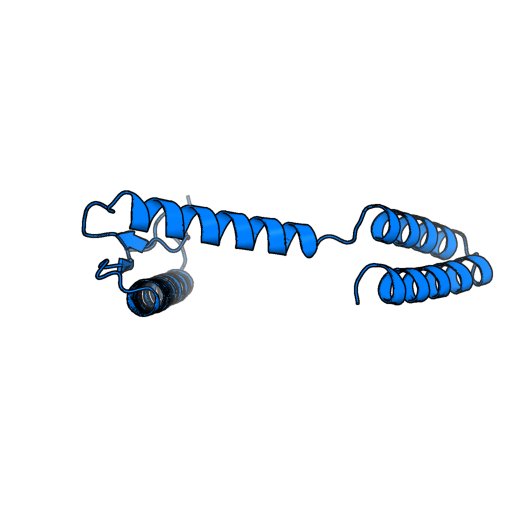13 O O . CYS A 1 82 ? 11.461 -18.483 -10.701 1.00 85.62 82 CYS A O 1
ATOM 615 N N . ARG A 1 83 ? 11.927 -18.298 -8.523 1.00 86.06 83 ARG A N 1
ATOM 616 C CA . ARG A 1 83 ? 13.183 -17.568 -8.756 1.00 86.06 83 ARG A CA 1
ATOM 617 C C . ARG A 1 83 ? 14.267 -18.465 -9.347 1.00 86.06 83 ARG A C 1
ATOM 619 O O . ARG A 1 83 ? 14.890 -18.037 -10.318 1.00 86.06 83 ARG A O 1
ATOM 626 N N . SER A 1 84 ? 14.442 -19.681 -8.827 1.00 89.62 84 SER A N 1
ATOM 627 C CA . SER A 1 84 ? 15.426 -20.648 -9.343 1.00 89.62 84 SER A CA 1
ATOM 628 C C . SER A 1 84 ? 15.155 -20.991 -10.807 1.00 89.62 84 SER A C 1
ATOM 630 O O . SER A 1 84 ? 16.016 -20.786 -11.660 1.00 89.62 84 SER A O 1
ATOM 632 N N . ILE A 1 85 ? 13.906 -21.351 -11.131 1.00 90.12 85 ILE A N 1
ATOM 633 C CA . ILE A 1 85 ? 13.503 -21.702 -12.500 1.00 90.12 85 ILE A CA 1
ATOM 634 C C . ILE A 1 85 ? 13.757 -20.530 -13.463 1.00 90.12 85 ILE A C 1
ATOM 636 O O . ILE A 1 85 ? 14.254 -20.737 -14.568 1.00 90.12 85 ILE A O 1
ATOM 640 N N . LYS A 1 86 ? 13.476 -19.278 -13.059 1.00 87.50 86 LYS A N 1
ATOM 641 C CA . LYS A 1 86 ? 13.780 -18.094 -13.891 1.00 87.50 86 LYS A CA 1
ATOM 642 C C . LYS A 1 86 ? 15.282 -17.885 -14.102 1.00 87.50 86 LYS A C 1
ATOM 644 O O . LYS A 1 86 ? 15.685 -17.495 -15.198 1.00 87.50 86 LYS A O 1
ATOM 649 N N . GLN A 1 87 ? 16.104 -18.100 -13.075 1.00 90.44 87 GLN A N 1
ATOM 650 C CA . GLN A 1 87 ? 17.561 -17.943 -13.169 1.00 90.44 87 GLN A CA 1
ATOM 651 C C . GLN A 1 87 ? 18.196 -19.011 -14.067 1.00 90.44 87 GLN A C 1
ATOM 653 O O . GLN A 1 87 ? 19.036 -18.687 -14.914 1.00 90.44 87 GLN A O 1
ATOM 658 N N . GLU A 1 88 ? 17.759 -20.260 -13.926 1.00 91.19 88 GLU A N 1
ATOM 659 C CA . GLU A 1 88 ? 18.177 -21.381 -14.770 1.00 91.19 88 GLU A CA 1
ATOM 660 C C . GLU A 1 88 ? 17.732 -21.162 -16.217 1.00 91.19 88 GLU A C 1
ATOM 662 O O . GLU A 1 88 ? 18.536 -21.292 -17.138 1.00 91.19 88 GLU A O 1
ATOM 667 N N . TRP A 1 89 ? 16.492 -20.708 -16.423 1.00 92.94 89 TRP A N 1
ATOM 668 C CA . TRP A 1 89 ? 15.957 -20.414 -17.752 1.00 92.94 89 TRP A CA 1
ATOM 669 C C . TRP A 1 89 ? 16.765 -19.328 -18.464 1.00 92.94 89 TRP A C 1
ATOM 671 O O . TRP A 1 89 ? 17.161 -19.487 -19.618 1.00 92.94 89 TRP A O 1
ATOM 681 N N . ALA A 1 90 ? 17.087 -18.244 -17.751 1.00 89.75 90 ALA A N 1
ATOM 682 C CA . ALA A 1 90 ? 17.925 -17.175 -18.284 1.00 89.75 90 ALA A CA 1
ATOM 683 C C . ALA A 1 90 ? 19.346 -17.665 -18.618 1.00 89.75 90 ALA A C 1
ATOM 685 O O . ALA A 1 90 ? 19.977 -17.159 -19.546 1.00 89.75 90 ALA A O 1
ATOM 686 N N . THR A 1 91 ? 19.858 -18.646 -17.872 1.00 93.62 91 THR A N 1
ATOM 687 C CA . THR A 1 91 ? 21.166 -19.263 -18.125 1.00 93.62 91 THR A CA 1
ATOM 688 C C . THR A 1 91 ? 21.131 -20.158 -19.361 1.00 93.62 91 THR A C 1
ATOM 690 O O . THR A 1 91 ? 21.983 -19.987 -20.231 1.00 93.62 91 THR A O 1
ATOM 693 N N . ALA A 1 92 ? 20.114 -21.012 -19.502 1.00 91.50 92 ALA A N 1
ATOM 694 C CA . ALA A 1 92 ? 19.899 -21.840 -20.690 1.00 91.50 92 ALA A CA 1
ATOM 695 C C . ALA A 1 92 ? 19.747 -20.980 -21.955 1.00 91.50 92 ALA A C 1
ATOM 697 O O . ALA A 1 92 ? 20.390 -21.231 -22.974 1.00 91.50 92 ALA A O 1
ATOM 698 N N . GLN A 1 93 ? 18.991 -19.881 -21.865 1.00 92.19 93 GLN A N 1
ATOM 699 C CA . GLN A 1 93 ? 18.790 -18.980 -22.996 1.00 92.19 93 GLN A CA 1
ATOM 700 C C . GLN A 1 93 ? 20.067 -18.239 -23.414 1.00 92.19 93 GLN A C 1
ATOM 702 O O . GLN A 1 93 ? 20.322 -18.097 -24.610 1.00 92.19 93 GLN A O 1
ATOM 707 N N . ARG A 1 94 ? 20.900 -17.814 -22.453 1.00 92.50 94 ARG A N 1
ATOM 708 C CA . ARG A 1 94 ? 22.230 -17.242 -22.742 1.00 92.50 94 ARG A CA 1
ATOM 709 C C . ARG A 1 94 ? 23.207 -18.279 -23.300 1.00 92.50 94 ARG A C 1
ATOM 711 O O . ARG A 1 94 ? 24.032 -17.928 -24.136 1.00 92.50 94 ARG A O 1
ATOM 718 N N . GLY A 1 95 ? 23.108 -19.530 -22.855 1.00 92.25 95 GLY A N 1
ATOM 719 C CA . GLY A 1 95 ? 23.924 -20.651 -23.328 1.00 92.25 95 GLY A CA 1
ATOM 720 C C . GLY A 1 95 ? 23.496 -21.224 -24.684 1.00 92.25 95 GLY A C 1
ATOM 721 O O . GLY A 1 95 ? 24.166 -22.112 -25.199 1.00 92.25 95 GLY A O 1
ATOM 722 N N . GLY A 1 96 ? 22.396 -20.735 -25.271 1.00 92.06 96 GLY A N 1
ATOM 723 C CA . GLY A 1 96 ? 21.864 -21.239 -26.540 1.00 92.06 96 GLY A CA 1
ATOM 724 C C . GLY A 1 96 ? 21.112 -22.571 -26.428 1.00 92.06 96 GLY A C 1
ATOM 725 O O . GLY A 1 96 ? 20.697 -23.116 -27.450 1.00 92.06 96 GLY A O 1
ATOM 726 N N . ASP A 1 97 ? 20.884 -23.069 -25.211 1.00 94.06 97 ASP A N 1
ATOM 727 C CA . ASP A 1 97 ? 20.108 -24.278 -24.946 1.00 94.06 97 ASP A CA 1
ATOM 728 C C . ASP A 1 97 ? 18.604 -23.972 -25.009 1.00 94.06 97 ASP A C 1
ATOM 730 O O . ASP A 1 97 ? 17.940 -23.640 -24.021 1.00 94.06 97 ASP A O 1
ATOM 734 N N . ARG A 1 98 ? 18.061 -24.033 -26.228 1.00 89.75 98 ARG A N 1
ATOM 735 C CA . ARG A 1 98 ? 16.642 -23.755 -26.486 1.00 89.75 98 ARG A CA 1
ATOM 736 C C . ARG A 1 98 ? 15.718 -24.826 -25.913 1.00 89.75 98 ARG A C 1
ATOM 738 O O . ARG A 1 98 ? 14.598 -24.494 -25.529 1.00 89.75 98 ARG A O 1
ATOM 745 N N . GLU A 1 99 ? 16.164 -26.077 -25.865 1.00 91.62 99 GLU A N 1
ATOM 746 C CA . GLU A 1 99 ? 15.355 -27.196 -25.378 1.00 91.62 99 GLU A CA 1
ATOM 747 C C . GLU A 1 99 ? 15.251 -27.158 -23.848 1.00 91.62 99 GLU A C 1
ATOM 749 O O . GLU A 1 99 ? 14.143 -27.197 -23.306 1.00 91.62 99 GLU A O 1
ATOM 754 N N . GLY A 1 100 ? 16.370 -26.921 -23.153 1.00 89.19 100 GLY A N 1
ATOM 755 C CA . GLY A 1 100 ? 16.384 -26.689 -21.708 1.00 89.19 100 GLY A CA 1
ATOM 756 C C . GLY A 1 100 ? 15.583 -25.451 -21.300 1.00 89.19 100 GLY A C 1
ATOM 757 O O . GLY A 1 100 ? 14.807 -25.495 -20.342 1.00 89.19 100 GLY A O 1
ATOM 758 N N . ALA A 1 101 ? 15.665 -24.359 -22.069 1.00 89.31 101 ALA A N 1
ATOM 759 C CA . ALA A 1 101 ? 14.837 -23.177 -21.829 1.00 89.31 101 ALA A CA 1
ATOM 760 C C . ALA A 1 101 ? 13.329 -23.466 -22.004 1.00 89.31 101 ALA A C 1
ATOM 762 O O . ALA A 1 101 ? 12.509 -22.991 -21.216 1.00 89.31 101 ALA A O 1
ATOM 763 N N . ALA A 1 102 ? 12.930 -24.267 -22.996 1.00 90.25 102 ALA A N 1
ATOM 764 C CA . ALA A 1 102 ? 11.527 -24.647 -23.172 1.00 90.25 102 ALA A CA 1
ATOM 765 C C . ALA A 1 102 ? 11.017 -25.523 -22.010 1.00 90.25 102 ALA A C 1
ATOM 767 O O . ALA A 1 102 ? 9.924 -25.283 -21.489 1.00 90.25 102 ALA A O 1
ATOM 768 N N . ALA A 1 103 ? 11.828 -26.480 -21.548 1.00 90.12 103 ALA A N 1
ATOM 769 C CA . ALA A 1 103 ? 11.500 -27.327 -20.403 1.00 90.12 103 ALA A CA 1
ATOM 770 C C . ALA A 1 103 ? 11.335 -26.514 -19.105 1.00 90.12 103 ALA A C 1
ATOM 772 O O . ALA A 1 103 ? 10.374 -26.711 -18.361 1.00 90.12 103 ALA A O 1
ATOM 773 N N . LEU A 1 104 ? 12.213 -25.538 -18.857 1.00 92.81 104 LEU A N 1
ATOM 774 C CA . LEU A 1 104 ? 12.126 -24.661 -17.684 1.00 92.81 104 LEU A CA 1
ATOM 775 C C . LEU A 1 104 ? 10.903 -23.730 -17.736 1.00 92.81 104 LEU A C 1
ATOM 777 O O . LEU A 1 104 ? 10.259 -23.501 -16.710 1.00 92.81 104 LEU A O 1
ATOM 781 N N . ALA A 1 105 ? 10.519 -23.249 -18.923 1.00 88.56 105 ALA A N 1
ATOM 782 C CA . ALA A 1 105 ? 9.281 -22.484 -19.101 1.00 88.56 105 ALA A CA 1
ATOM 783 C C . ALA A 1 105 ? 8.030 -23.331 -18.797 1.00 88.56 105 ALA A C 1
ATOM 785 O O . ALA A 1 105 ? 7.086 -22.850 -18.165 1.00 88.56 105 ALA A O 1
ATOM 786 N N . TRP A 1 106 ? 8.038 -24.611 -19.181 1.00 90.00 106 TRP A N 1
ATOM 787 C CA . TRP A 1 106 ? 6.982 -25.553 -18.809 1.00 90.00 106 TRP A CA 1
ATOM 788 C C . TRP A 1 106 ? 6.929 -25.794 -17.292 1.00 90.00 106 TRP A C 1
ATOM 790 O O . TRP A 1 106 ? 5.852 -25.709 -16.694 1.00 90.00 106 TRP A O 1
ATOM 800 N N . SER A 1 107 ? 8.083 -26.028 -16.657 1.00 90.62 107 SER A N 1
ATOM 801 C CA . SER A 1 107 ? 8.201 -26.210 -15.203 1.00 90.62 107 SER A CA 1
ATOM 802 C C . SER A 1 107 ? 7.691 -24.999 -14.420 1.00 90.62 107 SER A C 1
ATOM 804 O O . SER A 1 107 ? 6.967 -25.173 -13.440 1.00 90.62 107 SER A O 1
ATOM 806 N N . MET A 1 108 ? 7.973 -23.777 -14.892 1.00 89.69 108 MET A N 1
ATOM 807 C CA . MET A 1 108 ? 7.404 -22.542 -14.337 1.00 89.69 108 MET A CA 1
ATOM 808 C C . MET A 1 108 ? 5.874 -22.578 -14.349 1.00 89.69 108 MET A C 1
ATOM 810 O O . MET A 1 108 ? 5.239 -22.361 -13.318 1.00 89.69 108 MET A O 1
ATOM 814 N N . GLY A 1 109 ? 5.276 -22.893 -15.501 1.00 85.56 109 GLY A N 1
ATOM 815 C CA . GLY A 1 109 ? 3.822 -22.961 -15.634 1.00 85.56 109 GLY A CA 1
ATOM 816 C C . GLY A 1 109 ? 3.193 -24.044 -14.753 1.00 85.56 109 GLY A C 1
ATOM 817 O O . GLY A 1 109 ? 2.119 -23.836 -14.191 1.00 85.56 109 GLY A O 1
ATOM 818 N N . LEU A 1 110 ? 3.855 -25.195 -14.596 1.00 90.00 110 LEU A N 1
ATOM 819 C CA . LEU A 1 110 ? 3.388 -26.265 -13.712 1.00 90.00 110 LEU A CA 1
ATOM 820 C C . LEU A 1 110 ? 3.450 -25.858 -12.235 1.00 90.00 110 LEU A C 1
ATOM 822 O O . LEU A 1 110 ? 2.489 -26.099 -11.507 1.00 90.00 110 LEU A O 1
ATOM 826 N N . HIS A 1 111 ? 4.549 -25.239 -11.804 1.00 84.88 111 HIS A N 1
ATOM 827 C CA . HIS A 1 111 ? 4.711 -24.766 -10.432 1.00 84.88 111 HIS A CA 1
ATOM 828 C C . HIS A 1 111 ? 3.687 -23.670 -10.102 1.00 84.88 111 HIS A C 1
ATOM 830 O O . HIS A 1 111 ? 3.006 -23.754 -9.082 1.00 84.88 111 HIS A O 1
ATOM 836 N N . GLN A 1 112 ? 3.499 -22.694 -10.998 1.00 80.94 112 GLN A N 1
ATOM 837 C CA . GLN A 1 112 ? 2.491 -21.638 -10.842 1.00 80.94 112 GLN A CA 1
ATOM 838 C C . GLN A 1 112 ? 1.084 -22.203 -10.616 1.00 80.94 112 GLN A C 1
ATOM 840 O O . GLN A 1 112 ? 0.394 -21.765 -9.704 1.00 80.94 112 GLN A O 1
ATOM 845 N N . ARG A 1 113 ? 0.692 -23.234 -11.376 1.00 82.31 113 ARG A N 1
ATOM 846 C CA . ARG A 1 113 ? -0.616 -23.898 -11.233 1.00 82.31 113 ARG A CA 1
ATOM 847 C C . ARG A 1 113 ? -0.771 -24.783 -9.995 1.00 82.31 113 ARG A C 1
ATOM 849 O O . ARG A 1 113 ? -1.875 -25.233 -9.733 1.00 82.31 113 ARG A O 1
ATOM 856 N N . ARG A 1 114 ? 0.317 -25.144 -9.314 1.00 79.25 114 ARG A N 1
ATOM 857 C CA . ARG A 1 114 ? 0.279 -26.040 -8.144 1.00 79.25 114 ARG A CA 1
ATOM 858 C C . ARG A 1 114 ? 0.449 -25.299 -6.828 1.00 79.25 114 ARG A C 1
ATOM 860 O O . ARG A 1 114 ? -0.085 -25.744 -5.822 1.00 79.25 114 ARG A O 1
ATOM 867 N N . ALA A 1 115 ? 1.236 -24.228 -6.835 1.00 72.62 115 ALA A N 1
ATOM 868 C CA . ALA A 1 115 ? 1.650 -23.524 -5.628 1.00 72.62 115 ALA A CA 1
ATOM 869 C C . ALA A 1 115 ? 1.034 -22.123 -5.488 1.00 72.62 115 ALA A C 1
ATOM 871 O O . ALA A 1 115 ? 1.130 -21.549 -4.408 1.00 72.62 115 ALA A O 1
ATOM 872 N N . HIS A 1 116 ? 0.432 -21.569 -6.551 1.00 73.75 116 HIS A N 1
ATOM 873 C CA . HIS A 1 116 ? -0.039 -20.172 -6.592 1.00 73.75 116 HIS A CA 1
ATOM 874 C C . HIS A 1 116 ? -1.463 -20.014 -7.160 1.00 73.75 116 HIS A C 1
ATOM 876 O O . HIS A 1 116 ? -1.818 -18.939 -7.642 1.00 73.75 116 HIS A O 1
ATOM 882 N N . THR A 1 117 ? -2.264 -21.082 -7.122 1.00 57.31 117 THR A N 1
ATOM 883 C CA . THR A 1 117 ? -3.707 -21.117 -7.449 1.00 57.31 117 THR A CA 1
ATOM 884 C C . THR A 1 117 ? -4.514 -21.408 -6.203 1.00 57.31 117 THR A C 1
ATOM 886 O O . THR A 1 117 ? -5.574 -20.775 -6.036 1.00 57.31 117 THR A O 1
#

Secondary structure (DSSP, 8-state):
-PPPPHHHHHHHHHHHHHHHHHHHHHHHHTT----EEEEEEETTEEEEEESSPPPHHHHHHHHHHHHHHHHHHHHTSPPHHHHHHHHHHHHHHHTT-HHHHHHHHHHHHHHHHHH--